Protein AF-A0A7W4YXJ3-F1 (afdb_monomer_lite)

pLDDT: mean 88.64, std 14.36, range [37.03, 98.38]

Secondary structure (DSSP, 8-state):
-----PPP-------EEEEEE-TTSHHHHHHHHHHHHHHHTT--EEEEE--SSS-HHHHHHHHHHH-SS-EEE--TT---SS--GGGGT--SSEEEEEPTTSPEEEEEEEE-SSHHHHHHHHHHHHHHHHTTT-SS-HHHHHHHHHHHTT---EEEE-

Foldseek 3Di:
DDDPPDDDPPLPQQEEEEEEDAPPDPLPVLQVQQVVQCVVQVHHYDYYYDPPPDDPLNRQLVVLVVDPHKYWYAYSNDHDPHDPCVLVPDPWQKEAAADPVGDGDPGTIIGGNDPLNNQLSVQLRVQVVVQVVHPDDSSVVSCVVSVVVVNGGYDHDD

Sequence (158 aa):
MKSNHALAPTTQKRFIVACRYKKGSAAEKAALQLEDSMKLHAVASVIEETSGDETRAEFVRRIWHKFDRPIVWLDPETFIDRFPVVFSRIDADFAARRKEGGAIHTGPLYFGKSEAAGALLDAWVRNARDYLDSSRDPLLDAWNLLSHQGSLRSFWLP

Structure (mmCIF, N/CA/C/O backbone):
data_AF-A0A7W4YXJ3-F1
#
_entry.id   AF-A0A7W4YXJ3-F1
#
loop_
_atom_site.group_PDB
_atom_site.id
_atom_site.type_symbol
_atom_site.label_atom_id
_atom_site.label_alt_id
_atom_site.label_comp_id
_atom_site.label_asym_id
_atom_site.label_entity_id
_atom_site.label_seq_id
_atom_site.pdbx_PDB_ins_code
_atom_site.Cartn_x
_atom_site.Cartn_y
_atom_site.Cartn_z
_atom_site.occupancy
_atom_site.B_iso_or_equiv
_atom_site.auth_seq_id
_atom_site.auth_comp_id
_atom_site.auth_asym_id
_atom_site.auth_atom_id
_atom_site.pdbx_PDB_model_num
ATOM 1 N N . MET A 1 1 ? -29.085 -41.536 -8.200 1.00 38.84 1 MET A N 1
ATOM 2 C CA . MET A 1 1 ? -28.405 -40.287 -8.607 1.00 38.84 1 MET A CA 1
ATOM 3 C C . MET A 1 1 ? -28.238 -39.410 -7.379 1.00 38.84 1 MET A C 1
ATOM 5 O O . MET A 1 1 ? -29.227 -38.890 -6.887 1.00 38.84 1 MET A O 1
ATOM 9 N N . LYS A 1 2 ? -27.026 -39.322 -6.823 1.00 37.03 2 LYS A N 1
ATOM 10 C CA . LYS A 1 2 ? -26.716 -38.365 -5.753 1.00 37.03 2 LYS A CA 1
ATOM 11 C C . LYS A 1 2 ? -26.162 -37.115 -6.429 1.00 37.03 2 LYS A C 1
ATOM 13 O O . LYS A 1 2 ? -25.055 -37.152 -6.955 1.00 37.03 2 LYS A O 1
ATOM 18 N N . SER A 1 3 ? -26.966 -36.060 -6.491 1.00 40.22 3 SER A N 1
ATOM 19 C CA . SER A 1 3 ? -26.528 -34.764 -6.998 1.00 40.22 3 SER A CA 1
ATOM 20 C C . SER A 1 3 ? -25.575 -34.144 -5.982 1.00 40.22 3 SER A C 1
ATOM 22 O O . SER A 1 3 ? -25.985 -33.754 -4.891 1.00 40.22 3 SER A O 1
ATOM 24 N N . ASN A 1 4 ? -24.292 -34.091 -6.341 1.00 38.28 4 ASN A N 1
ATOM 25 C CA . ASN A 1 4 ? -23.299 -33.261 -5.676 1.00 38.28 4 ASN A CA 1
ATOM 26 C C . ASN A 1 4 ? -23.718 -31.797 -5.846 1.00 38.28 4 ASN A C 1
ATOM 28 O O . ASN A 1 4 ? -23.505 -31.205 -6.904 1.00 38.28 4 ASN A O 1
ATOM 32 N N . HIS A 1 5 ? -24.294 -31.197 -4.807 1.00 44.59 5 HIS A N 1
ATOM 33 C CA . HIS A 1 5 ? -24.236 -29.750 -4.668 1.00 44.59 5 HIS A CA 1
ATOM 34 C C . HIS A 1 5 ? -22.790 -29.392 -4.341 1.00 44.59 5 HIS A C 1
ATOM 36 O O . HIS A 1 5 ? -22.337 -29.518 -3.206 1.00 44.59 5 HIS A O 1
ATOM 42 N N . ALA A 1 6 ? -22.051 -29.005 -5.381 1.00 46.03 6 ALA A N 1
ATOM 43 C CA . ALA A 1 6 ? -20.795 -28.303 -5.226 1.00 46.03 6 ALA A CA 1
ATOM 44 C C . ALA A 1 6 ? -21.048 -27.104 -4.304 1.00 46.03 6 ALA A C 1
ATOM 46 O O 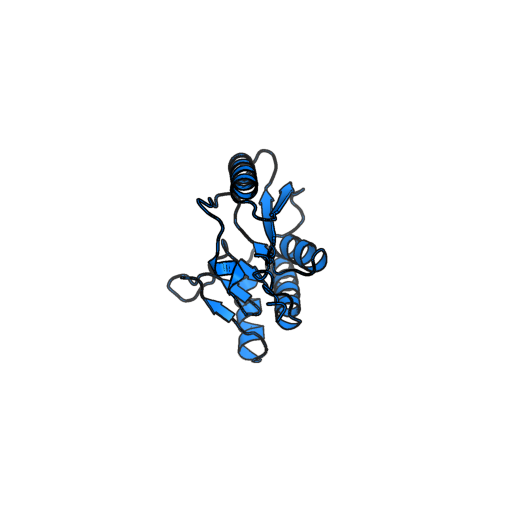. ALA A 1 6 ? -21.892 -26.253 -4.593 1.00 46.03 6 ALA A O 1
ATOM 47 N N . LEU A 1 7 ? -20.347 -27.081 -3.172 1.00 41.81 7 LEU A N 1
ATOM 48 C CA . LEU A 1 7 ? -20.231 -25.902 -2.327 1.00 41.81 7 LEU A CA 1
ATOM 49 C C . LEU A 1 7 ? -19.858 -24.726 -3.235 1.00 41.81 7 LEU A C 1
ATOM 51 O O . LEU A 1 7 ? -18.879 -24.810 -3.981 1.00 41.81 7 LEU A O 1
ATOM 55 N N . ALA A 1 8 ? -20.652 -23.653 -3.198 1.00 42.41 8 ALA A N 1
ATOM 56 C CA . ALA A 1 8 ? -20.263 -22.389 -3.806 1.00 42.41 8 ALA A CA 1
ATOM 57 C C . ALA A 1 8 ? -18.834 -22.067 -3.340 1.00 42.41 8 ALA A C 1
ATOM 59 O O . ALA A 1 8 ? -18.557 -22.260 -2.150 1.00 42.41 8 ALA A O 1
ATOM 60 N N . PRO A 1 9 ? -17.920 -21.627 -4.227 1.00 43.59 9 PRO A N 1
ATOM 61 C CA . PRO A 1 9 ? -16.583 -21.261 -3.800 1.00 43.59 9 PRO A CA 1
ATOM 62 C C . PRO A 1 9 ? -16.743 -20.215 -2.705 1.00 43.59 9 PRO A C 1
ATOM 64 O O . PRO A 1 9 ? -17.287 -19.132 -2.932 1.00 43.59 9 PRO A O 1
ATOM 67 N N . THR A 1 10 ? -16.341 -20.591 -1.496 1.00 47.09 10 THR A N 1
ATOM 68 C CA . THR A 1 10 ? -16.285 -19.722 -0.335 1.00 47.09 10 THR A CA 1
ATOM 69 C C . THR A 1 10 ? -15.627 -18.428 -0.785 1.00 47.09 10 THR A C 1
ATOM 71 O O . THR A 1 10 ? -14.566 -18.458 -1.410 1.00 47.09 10 THR A O 1
ATOM 74 N N . THR A 1 11 ? -16.276 -17.294 -0.522 1.00 46.22 11 THR A N 1
ATOM 75 C CA . THR A 1 11 ? -15.781 -15.936 -0.788 1.00 46.22 11 THR A CA 1
ATOM 76 C C . THR A 1 11 ? -14.563 -15.677 0.105 1.00 46.22 11 THR A C 1
ATOM 78 O O . THR A 1 11 ? -14.600 -14.948 1.093 1.00 46.22 11 THR A O 1
ATOM 81 N N . GLN A 1 12 ? -13.491 -16.411 -0.164 1.00 50.00 12 GLN A N 1
ATOM 82 C CA . GLN A 1 12 ? -12.345 -16.593 0.695 1.00 50.00 12 GLN A CA 1
ATOM 83 C C . GLN A 1 12 ? -11.513 -15.332 0.591 1.00 50.00 12 GLN A C 1
ATOM 85 O O . GLN A 1 12 ? -10.859 -15.121 -0.419 1.00 50.00 12 GLN A O 1
ATOM 90 N N . LYS A 1 13 ? -11.608 -14.487 1.623 1.00 58.62 13 LYS A N 1
ATOM 91 C CA . LYS A 1 13 ? -10.743 -13.349 1.977 1.00 58.62 13 LYS A CA 1
ATOM 92 C C . LYS A 1 13 ? -9.465 -13.256 1.113 1.00 58.62 13 LYS A C 1
ATOM 94 O O . LYS A 1 13 ? -8.408 -13.716 1.547 1.00 58.62 13 LYS A O 1
ATOM 99 N N . ARG A 1 14 ? -9.576 -12.678 -0.095 1.00 83.25 14 ARG A N 1
ATOM 100 C CA . ARG A 1 14 ? -8.549 -12.750 -1.160 1.00 83.25 14 ARG A CA 1
ATOM 101 C C . ARG A 1 14 ? -7.384 -11.782 -0.988 1.00 83.25 14 ARG A C 1
ATOM 103 O O . ARG A 1 14 ? -6.404 -11.903 -1.702 1.00 83.25 14 ARG A O 1
ATOM 110 N N . PHE A 1 15 ? -7.482 -10.842 -0.057 1.00 94.69 15 PHE A N 1
ATOM 111 C CA . PHE A 1 15 ? -6.450 -9.849 0.215 1.00 94.69 15 PHE A CA 1
ATOM 112 C C . PHE A 1 15 ? -6.479 -9.449 1.694 1.00 94.69 15 PHE A C 1
ATOM 114 O O . PHE A 1 15 ? -7.389 -9.836 2.441 1.00 94.69 15 PHE A O 1
ATOM 121 N N . ILE A 1 16 ? -5.470 -8.691 2.107 1.00 96.75 16 ILE A N 1
ATOM 122 C CA . ILE A 1 16 ? -5.366 -8.072 3.426 1.00 96.75 16 ILE A CA 1
ATOM 123 C C . ILE A 1 16 ? -5.167 -6.579 3.232 1.00 96.75 16 ILE A C 1
ATOM 125 O O . ILE A 1 16 ? -4.292 -6.170 2.472 1.00 96.75 16 ILE A O 1
ATOM 129 N N . VAL A 1 17 ? -5.961 -5.773 3.928 1.00 97.06 17 VAL A N 1
ATOM 130 C CA . VAL A 1 17 ? -5.728 -4.331 4.004 1.00 97.06 17 VAL A CA 1
ATOM 131 C C . VAL A 1 17 ? -4.616 -4.054 5.004 1.00 97.06 17 VAL A C 1
ATOM 133 O O . VAL A 1 17 ? -4.670 -4.524 6.134 1.00 97.06 17 VAL A O 1
ATOM 136 N N . ALA A 1 18 ? -3.621 -3.279 4.606 1.00 97.50 18 ALA A N 1
ATOM 137 C CA . ALA A 1 18 ? -2.551 -2.804 5.461 1.00 97.50 18 ALA A CA 1
ATOM 138 C C . ALA A 1 18 ? -2.667 -1.282 5.591 1.00 97.50 18 ALA A C 1
ATOM 140 O O . ALA A 1 18 ? -2.762 -0.577 4.589 1.00 97.50 18 ALA A O 1
ATOM 141 N N . CYS A 1 19 ? -2.650 -0.783 6.819 1.00 96.81 19 CYS A N 1
ATOM 142 C CA . CYS A 1 19 ? -2.626 0.642 7.124 1.00 96.81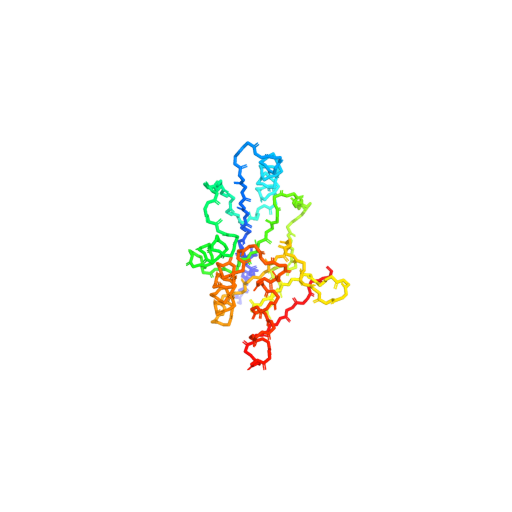 19 CYS A CA 1
ATOM 143 C C . CYS A 1 19 ? -1.706 0.860 8.326 1.00 96.81 19 CYS A C 1
ATOM 145 O O . CYS A 1 19 ? -1.584 -0.002 9.197 1.00 96.81 19 CYS A O 1
ATOM 147 N N . ARG A 1 20 ? -1.052 2.017 8.380 1.00 94.75 20 ARG A N 1
ATOM 148 C CA . ARG A 1 20 ? -0.257 2.413 9.541 1.00 94.75 20 ARG A CA 1
ATOM 149 C C . ARG A 1 20 ? -0.533 3.859 9.902 1.00 94.75 20 ARG A C 1
ATOM 151 O O . ARG A 1 20 ? -0.798 4.670 9.018 1.00 94.75 20 ARG A O 1
ATOM 158 N N . TYR A 1 21 ? -0.412 4.189 11.176 1.00 94.31 21 TYR A N 1
ATOM 159 C CA . TYR A 1 21 ? -0.622 5.548 11.663 1.00 94.31 21 TYR A CA 1
ATOM 160 C C . TYR A 1 21 ? 0.377 5.887 12.764 1.00 94.31 21 TYR A C 1
ATOM 162 O O . TYR A 1 21 ? 0.904 5.008 13.442 1.00 94.31 21 TYR A O 1
ATOM 170 N N . LYS A 1 22 ? 0.653 7.178 12.946 1.00 91.62 22 LYS A N 1
ATOM 171 C CA . LYS A 1 22 ? 1.460 7.661 14.068 1.00 91.62 22 LYS A CA 1
ATOM 172 C C . LYS A 1 22 ? 0.532 8.026 15.223 1.00 91.62 22 LYS A C 1
ATOM 174 O O . LYS A 1 22 ? -0.425 8.776 15.019 1.00 91.62 22 LYS A O 1
ATOM 179 N N . LYS A 1 23 ? 0.811 7.536 16.428 1.00 90.31 23 LYS A N 1
ATOM 180 C CA . LYS A 1 23 ? 0.051 7.911 17.626 1.00 90.31 23 LYS A CA 1
ATOM 181 C C . LYS A 1 23 ? 0.159 9.406 17.914 1.00 90.31 23 LYS A C 1
ATOM 183 O O . LYS A 1 23 ? 1.209 10.016 17.707 1.00 90.31 23 LYS A O 1
ATOM 188 N N . GLY A 1 24 ? -0.945 10.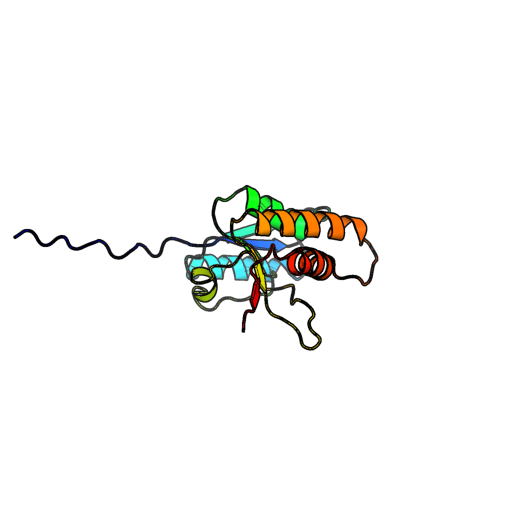002 18.347 1.00 88.06 24 GLY A N 1
ATOM 189 C CA . GLY A 1 24 ? -1.091 11.439 18.554 1.00 88.06 24 GLY A CA 1
ATOM 190 C C . GLY A 1 24 ? -1.143 12.260 17.261 1.00 88.06 24 GLY A C 1
ATOM 191 O O . GLY A 1 24 ? -1.169 13.486 17.333 1.00 88.06 24 GLY A O 1
ATOM 192 N N . SER A 1 25 ? -1.139 11.628 16.079 1.00 88.94 25 SER A N 1
ATOM 193 C CA . SER A 1 25 ? -1.320 12.336 14.807 1.00 88.94 25 SER A CA 1
ATOM 194 C C . SER A 1 25 ? -2.800 12.508 14.466 1.00 88.94 25 SER A C 1
ATOM 196 O O . SER A 1 25 ? -3.651 11.745 14.920 1.00 88.94 25 SER A O 1
ATOM 198 N N . ALA A 1 26 ? -3.110 13.469 13.593 1.00 86.62 26 ALA A N 1
ATOM 199 C CA . ALA A 1 26 ? -4.465 13.647 13.066 1.00 86.62 26 ALA A CA 1
ATOM 200 C C . ALA A 1 26 ? -5.018 12.369 12.395 1.00 86.62 26 ALA A C 1
ATOM 202 O O . ALA A 1 26 ? -6.224 12.128 12.427 1.00 86.62 26 ALA A O 1
ATOM 203 N N . ALA A 1 27 ? -4.132 11.531 11.849 1.00 90.06 27 ALA A N 1
ATOM 204 C CA . ALA A 1 27 ? -4.470 10.281 11.181 1.00 90.06 27 ALA A CA 1
ATOM 205 C C . ALA A 1 27 ? -4.865 9.145 12.145 1.00 90.06 27 ALA A C 1
ATOM 207 O O . ALA A 1 27 ? -5.471 8.173 11.706 1.00 90.06 27 ALA A O 1
ATOM 208 N N . GLU A 1 28 ? -4.564 9.242 13.447 1.00 94.19 28 GLU A N 1
ATOM 209 C CA . GLU A 1 28 ? -4.891 8.188 14.422 1.00 94.19 28 GLU A CA 1
ATOM 210 C C . GLU A 1 28 ? -6.398 7.934 14.493 1.00 94.19 28 GLU A C 1
ATOM 212 O O . GLU A 1 28 ? -6.850 6.801 14.338 1.00 94.19 28 GLU A O 1
ATOM 217 N N . LYS A 1 29 ? -7.197 8.996 14.647 1.00 94.62 29 LYS A N 1
ATOM 218 C CA . LYS A 1 29 ? -8.659 8.869 14.686 1.00 94.62 29 LYS A CA 1
ATOM 219 C C . LYS A 1 29 ? -9.201 8.237 13.401 1.00 94.62 29 LYS A C 1
ATOM 221 O O . LYS A 1 29 ? -10.105 7.410 13.471 1.00 94.62 29 LYS A O 1
ATOM 226 N N . ALA A 1 30 ? -8.646 8.617 12.251 1.00 94.62 30 ALA A N 1
ATOM 227 C CA . ALA A 1 30 ? -9.059 8.088 10.958 1.00 94.62 30 ALA A CA 1
ATOM 228 C C . ALA A 1 30 ? -8.703 6.597 10.811 1.00 94.62 30 ALA A C 1
ATOM 230 O O . ALA A 1 30 ? -9.554 5.807 10.413 1.00 94.62 30 ALA A O 1
ATOM 231 N N . ALA A 1 31 ? -7.509 6.183 11.247 1.00 95.06 31 ALA A N 1
ATOM 232 C CA . ALA A 1 31 ? -7.098 4.780 11.242 1.00 95.06 31 ALA A CA 1
ATOM 233 C C . ALA A 1 31 ? -8.004 3.891 12.110 1.00 95.06 31 ALA A C 1
ATOM 235 O O . ALA A 1 31 ? -8.344 2.782 11.700 1.00 95.06 31 ALA A O 1
ATOM 236 N N . LEU A 1 32 ? -8.433 4.381 13.279 1.00 94.12 32 LEU A N 1
ATOM 237 C CA . LEU A 1 32 ? -9.376 3.657 14.141 1.00 94.12 32 LEU A CA 1
ATOM 238 C C . LEU A 1 32 ? -10.758 3.525 13.482 1.00 94.12 32 LEU A C 1
ATOM 240 O O . LEU A 1 32 ? -11.355 2.452 13.493 1.00 94.12 32 LEU A O 1
ATOM 244 N N . GLN A 1 33 ? -11.242 4.587 12.832 1.00 94.69 33 GLN A N 1
ATOM 245 C CA . GLN A 1 33 ? -12.495 4.541 12.068 1.00 94.69 33 GLN A CA 1
ATOM 246 C C . GLN A 1 33 ? -12.409 3.583 10.871 1.00 94.69 33 GLN A C 1
ATOM 248 O O . GLN A 1 33 ? -13.366 2.860 10.579 1.00 94.69 33 GLN A O 1
ATOM 253 N N . LEU A 1 34 ? -11.261 3.550 10.193 1.00 95.25 34 LEU A N 1
ATOM 254 C CA . LEU A 1 34 ? -10.981 2.583 9.141 1.00 95.25 34 LEU A CA 1
ATOM 255 C C . LEU A 1 34 ? -11.019 1.155 9.697 1.00 95.25 34 LEU A C 1
ATOM 257 O O . LEU A 1 34 ? -11.626 0.285 9.076 1.00 95.25 34 LEU A O 1
ATOM 261 N N . GLU A 1 35 ? -10.431 0.905 10.869 1.00 95.25 35 GLU A N 1
ATOM 262 C CA . GLU A 1 35 ? -10.459 -0.408 11.519 1.00 95.25 35 GLU A CA 1
ATOM 263 C C . GLU A 1 35 ? -11.883 -0.891 11.805 1.00 95.25 35 GLU A C 1
ATOM 265 O O . GLU A 1 35 ? -12.232 -2.027 11.466 1.00 95.25 35 GLU A O 1
ATOM 270 N N . ASP A 1 36 ? -12.717 -0.027 12.380 1.00 95.00 36 ASP A N 1
ATOM 271 C CA . ASP A 1 36 ? -14.119 -0.337 12.662 1.00 95.00 36 ASP A CA 1
ATOM 272 C C . ASP A 1 36 ? -14.888 -0.664 11.380 1.00 95.00 36 ASP A C 1
ATOM 274 O O . ASP A 1 36 ? -15.649 -1.635 11.328 1.00 95.00 36 ASP A O 1
ATOM 278 N N . SER A 1 37 ? -14.626 0.083 10.307 1.00 93.62 37 SER A N 1
ATOM 279 C CA . SER A 1 37 ? -15.218 -0.180 8.999 1.00 93.62 37 SER A CA 1
ATOM 280 C C . SER A 1 37 ? -14.748 -1.518 8.391 1.00 93.62 37 SER A C 1
ATOM 282 O O . SER A 1 37 ? -15.560 -2.298 7.881 1.00 93.62 37 SER A O 1
ATOM 284 N N . MET A 1 38 ? -13.462 -1.870 8.521 1.00 94.12 38 MET A N 1
ATOM 285 C CA . MET A 1 38 ? -12.941 -3.180 8.094 1.00 94.12 38 MET A CA 1
ATOM 286 C C . MET A 1 38 ? -13.636 -4.330 8.828 1.00 94.12 38 MET A C 1
ATOM 288 O O . MET A 1 38 ? -14.027 -5.317 8.194 1.00 94.12 38 MET A O 1
ATOM 292 N N . LYS A 1 39 ? -13.845 -4.190 10.144 1.00 93.19 39 LYS A N 1
ATOM 293 C CA . LYS A 1 39 ? -14.580 -5.167 10.963 1.00 93.19 39 LYS A CA 1
ATOM 294 C C . LYS A 1 39 ? -16.032 -5.286 10.505 1.00 93.19 39 LYS A C 1
ATOM 296 O O . LYS A 1 39 ? -16.494 -6.403 10.269 1.00 93.19 39 LYS A O 1
ATOM 301 N N . LEU A 1 40 ? -16.719 -4.156 10.315 1.00 94.06 40 LEU A N 1
ATOM 302 C CA . LEU A 1 40 ? -18.115 -4.104 9.871 1.00 94.06 40 LEU A CA 1
ATOM 303 C C . LEU A 1 40 ? -18.325 -4.828 8.534 1.00 94.06 40 LEU A C 1
ATOM 305 O O . LEU A 1 40 ? -19.315 -5.536 8.355 1.00 94.06 40 LEU A O 1
ATOM 309 N N . HIS A 1 41 ? -17.380 -4.687 7.605 1.00 92.56 41 HIS A N 1
ATOM 310 C CA . HIS A 1 41 ? -17.460 -5.280 6.269 1.00 92.56 41 HIS A CA 1
ATOM 311 C C . HIS A 1 41 ? -16.695 -6.602 6.121 1.00 92.56 41 HIS A C 1
ATOM 313 O O . HIS A 1 41 ? -16.515 -7.082 5.000 1.00 92.56 41 HIS A O 1
ATOM 319 N N . ALA A 1 42 ? -16.260 -7.209 7.232 1.00 92.31 42 ALA A N 1
ATOM 320 C CA . ALA A 1 42 ? -15.529 -8.478 7.271 1.00 92.31 42 ALA A CA 1
ATOM 321 C C . ALA A 1 42 ? -14.267 -8.514 6.380 1.00 92.31 42 ALA A C 1
ATOM 323 O O . ALA A 1 42 ? -13.886 -9.562 5.840 1.00 92.31 42 ALA A O 1
ATOM 324 N N . VAL A 1 43 ? -13.594 -7.372 6.239 1.00 92.81 43 VAL A N 1
ATOM 325 C CA . VAL A 1 43 ? -12.326 -7.248 5.520 1.00 92.81 43 VAL A CA 1
ATOM 326 C C . VAL A 1 43 ? -11.185 -7.602 6.471 1.00 92.81 43 VAL A C 1
ATOM 328 O O . VAL A 1 43 ? -11.099 -7.092 7.582 1.00 92.81 43 VAL A O 1
ATOM 331 N N . ALA A 1 44 ? -10.292 -8.499 6.045 1.00 94.75 44 ALA A N 1
ATOM 332 C CA . ALA A 1 44 ? -9.088 -8.790 6.816 1.00 94.75 44 ALA A CA 1
ATOM 333 C C . ALA A 1 44 ? -8.139 -7.590 6.748 1.00 94.75 44 ALA A C 1
ATOM 335 O O . ALA A 1 44 ? -7.786 -7.164 5.648 1.00 94.75 44 ALA A O 1
ATOM 336 N N . SER A 1 45 ? -7.701 -7.087 7.898 1.00 95.75 45 SER A N 1
ATOM 337 C CA . SER A 1 45 ? -6.828 -5.921 7.975 1.00 95.75 45 SER A CA 1
ATOM 338 C C . SER A 1 45 ? -5.690 -6.098 8.983 1.00 95.75 45 SER A C 1
ATOM 340 O O . SER A 1 45 ? -5.762 -6.914 9.903 1.00 95.75 45 SER A O 1
ATOM 342 N N . VAL A 1 46 ? -4.626 -5.328 8.774 1.00 96.88 46 VAL A N 1
ATOM 343 C CA . VAL A 1 46 ? -3.536 -5.069 9.712 1.00 96.88 46 VAL A CA 1
ATOM 344 C C . VAL A 1 46 ? -3.390 -3.561 9.803 1.00 96.88 46 VAL A C 1
ATOM 346 O O . VAL A 1 46 ? -3.011 -2.910 8.828 1.00 96.88 46 VAL A O 1
ATOM 349 N N . ILE A 1 47 ? -3.739 -3.019 10.963 1.00 95.88 47 ILE A N 1
ATOM 350 C CA . ILE A 1 47 ? -3.667 -1.591 11.252 1.00 95.88 47 ILE A CA 1
ATOM 351 C C . ILE A 1 47 ? -2.731 -1.443 12.443 1.00 95.88 47 ILE A C 1
ATOM 353 O O . ILE A 1 47 ? -3.042 -1.916 13.532 1.00 95.88 47 ILE A O 1
ATOM 357 N N . GLU A 1 48 ? -1.547 -0.882 12.207 1.00 95.50 48 GLU A N 1
ATOM 358 C CA . GLU A 1 48 ? -0.482 -0.809 13.214 1.00 95.50 48 GLU A CA 1
ATOM 359 C C . GLU A 1 48 ? -0.071 0.643 13.486 1.00 95.50 48 GLU A C 1
ATOM 361 O O . GLU A 1 48 ? 0.060 1.468 12.577 1.00 95.50 48 GLU A O 1
ATOM 366 N N . GLU A 1 49 ? 0.180 0.940 14.759 1.00 94.19 49 GLU A N 1
ATOM 367 C CA . GLU A 1 49 ? 0.910 2.138 15.159 1.00 94.19 49 GLU A CA 1
ATOM 368 C C . GLU A 1 49 ? 2.366 2.031 14.672 1.00 94.19 49 GLU A C 1
ATOM 370 O O . GLU A 1 49 ? 2.995 0.979 14.792 1.00 94.19 49 GLU A O 1
ATOM 375 N N . THR A 1 50 ? 2.925 3.116 14.132 1.00 87.94 50 THR A N 1
ATOM 376 C CA . THR A 1 50 ? 4.345 3.190 13.762 1.00 87.94 50 THR A CA 1
ATOM 377 C C . THR A 1 50 ? 5.152 4.020 14.760 1.00 87.94 50 THR A C 1
ATOM 379 O O . THR A 1 50 ? 4.706 5.079 15.206 1.00 87.94 50 THR A O 1
ATOM 382 N N . SER A 1 51 ? 6.376 3.568 15.056 1.00 75.69 51 SER A N 1
ATOM 383 C CA . SER A 1 51 ? 7.355 4.283 15.886 1.00 75.69 51 SER A CA 1
ATOM 384 C C . SER A 1 51 ? 8.016 5.475 15.177 1.00 75.69 51 SER A C 1
ATOM 386 O O . SER A 1 51 ? 8.667 6.280 15.834 1.00 75.69 51 SER A O 1
ATOM 388 N N . GLY A 1 52 ? 7.816 5.630 13.862 1.00 71.62 52 GLY A N 1
ATOM 389 C CA . GLY A 1 52 ? 8.299 6.767 13.067 1.00 71.62 52 GLY A CA 1
ATOM 390 C C . GLY A 1 52 ? 9.490 6.468 12.153 1.00 71.62 52 GLY A C 1
ATOM 391 O O . GLY A 1 52 ? 9.622 7.148 11.140 1.00 71.62 52 GLY A O 1
ATOM 392 N N . ASP A 1 53 ? 10.286 5.438 12.446 1.00 82.88 53 ASP A N 1
ATOM 393 C CA . ASP A 1 53 ? 11.509 5.131 11.680 1.00 82.88 53 ASP A CA 1
ATOM 394 C C . ASP A 1 53 ? 11.255 4.242 10.451 1.00 82.88 53 ASP A C 1
ATOM 396 O O . ASP A 1 53 ? 11.989 4.297 9.469 1.00 82.88 53 ASP A O 1
ATOM 400 N N . GLU A 1 54 ? 10.201 3.418 10.480 1.00 89.88 54 GLU A N 1
ATOM 401 C CA . GLU A 1 54 ? 9.831 2.572 9.342 1.00 89.88 54 GLU A CA 1
ATOM 402 C C . GLU A 1 54 ? 9.214 3.445 8.234 1.00 89.88 54 GLU A C 1
ATOM 404 O O . GLU A 1 54 ? 8.296 4.241 8.466 1.00 89.88 54 GLU A O 1
ATOM 409 N N . THR A 1 55 ? 9.642 3.267 6.992 1.00 91.75 55 THR A N 1
ATOM 410 C CA . THR A 1 55 ? 9.003 3.853 5.808 1.00 91.75 55 THR A CA 1
ATOM 411 C C . THR A 1 55 ? 7.740 3.077 5.424 1.00 91.75 55 THR A C 1
ATOM 413 O O . THR A 1 55 ? 7.540 1.917 5.783 1.00 91.75 55 THR A O 1
ATOM 416 N N . ARG A 1 56 ? 6.848 3.701 4.646 1.00 93.31 56 ARG A N 1
ATOM 417 C CA . ARG A 1 56 ? 5.629 3.029 4.161 1.00 93.31 56 ARG A CA 1
ATOM 418 C C . ARG A 1 56 ? 5.961 1.800 3.311 1.00 93.31 56 ARG A C 1
ATOM 420 O O . ARG A 1 56 ? 5.279 0.789 3.431 1.00 93.31 56 ARG A O 1
ATOM 427 N N . ALA A 1 57 ? 7.004 1.883 2.487 1.00 95.62 57 ALA A N 1
ATOM 428 C CA . ALA A 1 57 ? 7.451 0.770 1.657 1.00 95.62 57 ALA A CA 1
ATOM 429 C C . ALA A 1 57 ? 7.879 -0.429 2.518 1.00 95.62 57 ALA A C 1
ATOM 431 O O . ALA A 1 57 ? 7.481 -1.560 2.244 1.00 95.62 57 ALA A O 1
ATOM 432 N N . GLU A 1 58 ? 8.638 -0.180 3.590 1.00 96.25 58 GLU A N 1
ATOM 433 C CA . GLU A 1 58 ? 9.092 -1.225 4.516 1.00 96.25 58 GLU A CA 1
ATOM 434 C C . GLU A 1 58 ? 7.923 -1.868 5.252 1.00 96.25 58 GLU A C 1
ATOM 436 O O . GLU A 1 58 ? 7.841 -3.096 5.294 1.00 96.25 58 GLU A O 1
ATOM 441 N N . PHE A 1 59 ? 6.982 -1.051 5.731 1.00 96.38 59 PHE A N 1
ATOM 442 C CA . PHE A 1 59 ? 5.752 -1.532 6.349 1.00 96.38 59 PHE A CA 1
ATOM 443 C C . PHE A 1 59 ? 4.986 -2.468 5.404 1.00 96.38 59 PHE A C 1
ATOM 445 O O . PHE A 1 59 ? 4.709 -3.619 5.745 1.00 96.38 59 PHE A O 1
ATOM 452 N N . VAL A 1 60 ? 4.682 -2.010 4.184 1.00 97.69 60 VAL A N 1
ATOM 453 C CA . VAL A 1 60 ? 3.915 -2.804 3.211 1.00 97.69 60 VAL A CA 1
ATOM 454 C C . VAL A 1 60 ? 4.659 -4.088 2.851 1.00 97.69 60 VAL A C 1
ATOM 456 O O . VAL A 1 60 ? 4.046 -5.155 2.831 1.00 97.69 60 VAL A O 1
ATOM 459 N N . ARG A 1 61 ? 5.978 -4.024 2.640 1.00 98.25 61 ARG A N 1
ATOM 460 C CA . ARG A 1 61 ? 6.819 -5.196 2.363 1.00 98.25 61 ARG A CA 1
ATOM 461 C C . ARG A 1 61 ? 6.812 -6.198 3.518 1.00 98.25 61 ARG A C 1
ATOM 463 O O . ARG A 1 61 ? 6.691 -7.400 3.286 1.00 98.25 61 ARG A O 1
ATOM 470 N N . ARG A 1 62 ? 6.911 -5.731 4.764 1.00 97.75 62 ARG A N 1
ATOM 471 C CA . ARG A 1 62 ? 6.853 -6.583 5.962 1.00 97.75 62 ARG A CA 1
ATOM 472 C C . ARG A 1 62 ? 5.516 -7.310 6.053 1.00 97.75 62 ARG A C 1
ATOM 474 O O . ARG A 1 62 ? 5.496 -8.524 6.257 1.00 97.75 62 ARG A O 1
ATOM 481 N N . ILE A 1 63 ? 4.409 -6.595 5.856 1.00 98.12 63 ILE A N 1
ATOM 482 C CA . ILE A 1 63 ? 3.077 -7.208 5.825 1.00 98.12 63 ILE A CA 1
ATOM 483 C C . ILE A 1 63 ? 2.962 -8.186 4.649 1.00 98.12 63 ILE A C 1
ATOM 485 O O . ILE A 1 63 ? 2.467 -9.295 4.826 1.00 98.12 63 ILE A O 1
ATOM 489 N N . TRP A 1 64 ? 3.496 -7.844 3.478 1.00 98.38 64 TRP A N 1
ATOM 490 C CA . TRP A 1 64 ? 3.504 -8.729 2.315 1.00 98.38 64 TRP A CA 1
ATOM 491 C C . TRP A 1 64 ? 4.241 -10.045 2.571 1.00 98.38 64 TRP A C 1
ATOM 493 O O . TRP A 1 64 ? 3.737 -11.096 2.185 1.00 98.38 64 TRP A O 1
ATOM 503 N N . HIS A 1 65 ? 5.384 -10.035 3.260 1.00 98.19 65 HIS A N 1
ATOM 504 C CA . HIS A 1 65 ? 6.084 -11.273 3.631 1.00 98.19 65 HIS A CA 1
ATOM 505 C C . HIS A 1 65 ? 5.349 -12.089 4.696 1.00 98.19 65 HIS A C 1
ATOM 507 O O . HIS A 1 65 ? 5.432 -13.312 4.685 1.00 98.19 65 HIS A O 1
ATOM 513 N N . LYS A 1 66 ? 4.625 -11.429 5.606 1.00 98.06 66 LYS A N 1
ATOM 514 C CA . LYS A 1 66 ? 3.905 -12.087 6.707 1.00 98.06 66 LYS A CA 1
ATOM 515 C C . LYS A 1 66 ? 2.718 -12.930 6.234 1.00 98.06 66 LYS A C 1
ATOM 517 O O . LYS A 1 66 ? 2.290 -13.826 6.959 1.00 98.06 66 LYS A O 1
ATOM 522 N N . PHE A 1 67 ? 2.158 -12.631 5.064 1.00 96.62 67 PHE A N 1
ATOM 523 C CA . PHE A 1 67 ? 0.941 -13.277 4.590 1.00 96.62 67 PHE A CA 1
ATOM 524 C C . PHE A 1 67 ? 1.074 -13.839 3.175 1.00 96.62 67 PHE A C 1
ATOM 526 O O . PHE A 1 67 ? 1.600 -13.198 2.265 1.00 96.62 67 PHE A O 1
ATOM 533 N N . ASP A 1 68 ? 0.449 -14.994 2.957 1.00 94.81 68 ASP A N 1
ATOM 534 C CA . ASP A 1 68 ? 0.356 -15.656 1.648 1.00 94.81 68 ASP A CA 1
ATOM 535 C C . ASP A 1 68 ? -0.792 -15.113 0.784 1.00 94.81 68 ASP A C 1
ATOM 537 O O . ASP A 1 68 ? -1.342 -15.800 -0.075 1.00 94.81 68 ASP A O 1
ATOM 541 N N . ARG A 1 69 ? -1.206 -13.867 1.032 1.00 95.44 69 ARG A N 1
ATOM 542 C CA . ARG A 1 69 ? -2.317 -13.210 0.340 1.00 95.44 69 ARG A CA 1
ATOM 543 C C . ARG A 1 69 ? -1.897 -11.832 -0.161 1.00 95.44 69 ARG A C 1
ATOM 545 O O . ARG A 1 69 ? -1.085 -11.191 0.505 1.00 95.44 69 ARG A O 1
ATOM 552 N N . PRO A 1 70 ? -2.460 -11.364 -1.289 1.00 97.31 70 PRO A N 1
ATOM 553 C CA . PRO A 1 70 ? -2.270 -10.003 -1.762 1.00 97.31 70 PRO A CA 1
ATOM 554 C C . PRO A 1 70 ? -2.486 -8.951 -0.676 1.00 97.31 70 PRO A C 1
ATOM 556 O O . PRO A 1 70 ? -3.370 -9.093 0.176 1.00 97.31 70 PRO A O 1
ATOM 559 N N . ILE A 1 71 ? -1.698 -7.881 -0.736 1.00 98.19 71 ILE A N 1
ATOM 560 C CA . ILE A 1 71 ? -1.780 -6.760 0.199 1.00 98.19 71 ILE A CA 1
ATOM 561 C C . ILE A 1 71 ? -2.385 -5.554 -0.503 1.00 98.19 71 ILE A C 1
ATOM 563 O O . ILE A 1 71 ? -1.991 -5.217 -1.616 1.00 98.19 71 ILE A O 1
ATOM 567 N N . VAL A 1 72 ? -3.319 -4.892 0.172 1.00 97.88 72 VAL A N 1
ATOM 568 C CA . VAL A 1 72 ? -3.865 -3.595 -0.219 1.00 97.88 72 VAL A CA 1
ATOM 569 C C . VAL A 1 72 ? -3.422 -2.567 0.809 1.00 97.88 72 VAL A C 1
ATOM 571 O O . VAL A 1 72 ? -3.891 -2.599 1.940 1.00 97.88 72 VAL A O 1
ATOM 574 N N . TRP A 1 73 ? -2.531 -1.656 0.441 1.00 97.75 73 TRP A N 1
ATOM 575 C CA . TRP A 1 73 ? -2.282 -0.464 1.244 1.00 97.75 73 TRP A CA 1
ATOM 576 C C . TRP A 1 73 ? -3.449 0.511 1.077 1.00 97.75 73 TRP A C 1
ATOM 578 O O . TRP A 1 73 ? -3.881 0.748 -0.053 1.00 97.75 73 TRP A O 1
ATOM 588 N N . LEU A 1 74 ? -3.931 1.061 2.192 1.00 96.25 74 LEU A N 1
ATOM 589 C CA . LEU A 1 74 ? -4.842 2.203 2.237 1.00 96.25 74 LEU A CA 1
ATOM 590 C C . LEU A 1 74 ? -4.272 3.254 3.192 1.00 96.25 74 LEU A C 1
ATOM 592 O O . LEU A 1 74 ? -3.726 2.908 4.242 1.00 96.25 74 LEU A O 1
ATOM 596 N N . ASP A 1 75 ? -4.441 4.529 2.847 1.00 94.06 75 ASP A N 1
ATOM 597 C CA . ASP A 1 75 ? -4.121 5.623 3.764 1.00 94.06 75 ASP A CA 1
ATOM 598 C C . ASP A 1 75 ? -5.120 5.644 4.941 1.00 94.06 75 ASP A C 1
ATOM 600 O O . ASP A 1 75 ? -6.284 5.267 4.741 1.00 94.06 75 ASP A O 1
ATOM 604 N N . PRO A 1 76 ? -4.714 6.108 6.139 1.00 93.25 76 PRO A N 1
ATOM 605 C CA . PRO A 1 76 ? -5.579 6.183 7.321 1.00 93.25 76 PRO A CA 1
ATOM 606 C C . PRO A 1 76 ? -6.903 6.914 7.102 1.00 93.25 76 PRO A C 1
ATOM 608 O O . PRO A 1 76 ? -7.910 6.553 7.700 1.00 93.25 76 PRO A O 1
ATOM 611 N N . GLU A 1 77 ? -6.911 7.934 6.244 1.00 91.50 77 GLU A N 1
ATOM 612 C CA . GLU A 1 77 ? -8.081 8.758 5.929 1.00 91.50 77 GLU A CA 1
ATOM 613 C C . GLU A 1 77 ? -9.048 8.087 4.944 1.00 91.50 77 GLU A C 1
ATOM 615 O O . GLU A 1 77 ? -10.088 8.653 4.602 1.00 91.50 77 GLU A O 1
ATOM 620 N N . THR A 1 78 ? -8.723 6.883 4.469 1.00 91.12 78 THR A N 1
ATOM 621 C CA . THR A 1 78 ? -9.614 6.126 3.593 1.00 91.12 78 THR A CA 1
ATOM 622 C C . THR A 1 78 ? -10.844 5.671 4.370 1.00 91.12 78 THR A C 1
ATOM 624 O O . THR A 1 78 ? -10.748 5.216 5.503 1.00 91.12 78 THR A O 1
ATOM 627 N N . PHE A 1 79 ? -12.008 5.723 3.730 1.00 85.81 79 PHE A N 1
ATOM 628 C CA . PHE A 1 79 ? -13.233 5.116 4.234 1.00 85.81 79 PHE A CA 1
ATOM 629 C C . PHE A 1 79 ? -13.688 4.023 3.269 1.00 85.81 79 PHE A C 1
ATOM 631 O O . PHE A 1 79 ? -13.660 4.220 2.053 1.00 85.81 79 PHE A O 1
ATOM 638 N N . ILE A 1 80 ? -14.121 2.881 3.802 1.00 88.56 80 ILE A N 1
ATOM 639 C CA . ILE A 1 80 ? -14.838 1.874 3.018 1.00 88.56 80 ILE A CA 1
ATOM 640 C C . ILE A 1 80 ? -16.298 1.857 3.476 1.00 88.56 80 ILE A C 1
ATOM 642 O O . ILE A 1 80 ? -16.583 1.867 4.669 1.00 88.56 80 ILE A O 1
ATOM 646 N N . ASP A 1 81 ? -17.222 1.873 2.521 1.00 91.06 81 ASP A N 1
ATOM 647 C CA . ASP A 1 81 ? -18.671 1.829 2.767 1.00 91.06 81 ASP A CA 1
ATOM 648 C C . ASP A 1 81 ? -19.259 0.423 2.546 1.00 91.06 81 ASP A C 1
ATOM 650 O O . ASP A 1 81 ? -20.428 0.158 2.830 1.00 91.06 81 ASP A O 1
ATOM 654 N N . ARG A 1 82 ? -18.446 -0.472 1.975 1.00 91.44 82 ARG A N 1
ATOM 655 C CA . ARG A 1 82 ? -18.757 -1.860 1.649 1.00 91.44 82 ARG A CA 1
ATOM 656 C C . ARG A 1 82 ? -17.467 -2.651 1.450 1.00 91.44 82 ARG A C 1
ATOM 658 O O . ARG A 1 82 ? -16.386 -2.087 1.283 1.00 91.44 82 ARG A O 1
ATOM 665 N N . PHE A 1 83 ? -17.588 -3.975 1.378 1.00 91.62 83 PHE A N 1
ATOM 666 C CA . PHE A 1 83 ? -16.466 -4.840 1.012 1.00 91.62 83 PHE A CA 1
ATOM 667 C C . PHE A 1 83 ? -15.909 -4.451 -0.377 1.00 91.62 83 PHE A C 1
ATOM 669 O O . PHE A 1 83 ? -16.671 -4.454 -1.352 1.00 91.62 83 PHE A O 1
ATOM 676 N N . PRO A 1 84 ? -14.605 -4.145 -0.524 1.00 90.75 84 PRO A N 1
ATOM 677 C CA . PRO A 1 84 ? -14.061 -3.636 -1.779 1.00 90.75 84 PRO A CA 1
ATOM 678 C C . PRO A 1 84 ? -13.797 -4.786 -2.764 1.00 90.75 84 PRO A C 1
ATOM 680 O O . PRO A 1 84 ? -12.682 -5.286 -2.923 1.00 90.75 84 PRO A O 1
ATOM 683 N N . VAL A 1 85 ? -14.865 -5.208 -3.450 1.00 90.38 85 VAL A N 1
ATOM 684 C CA . VAL A 1 85 ? -14.887 -6.357 -4.376 1.00 90.38 85 VAL A CA 1
ATOM 685 C C . VAL A 1 85 ? -13.829 -6.251 -5.477 1.00 90.38 85 VAL A C 1
ATOM 687 O O . VAL A 1 85 ? -13.329 -7.282 -5.927 1.00 90.38 85 VAL A O 1
ATOM 690 N N . VAL A 1 86 ? -13.457 -5.033 -5.889 1.00 90.56 86 VAL A N 1
ATOM 691 C CA . VAL A 1 86 ? -12.446 -4.800 -6.932 1.00 90.56 86 VAL A CA 1
ATOM 692 C C . VAL A 1 86 ? -11.141 -5.539 -6.629 1.00 90.56 86 VAL A C 1
ATOM 694 O O . VAL A 1 86 ? -10.683 -6.307 -7.467 1.00 90.56 86 VAL A O 1
ATOM 697 N N . PHE A 1 87 ? -10.618 -5.448 -5.402 1.00 93.00 87 PHE A N 1
ATOM 698 C CA . PHE A 1 87 ? -9.352 -6.086 -5.024 1.00 93.00 87 PHE A CA 1
ATOM 699 C C . PHE A 1 87 ? -9.427 -7.615 -5.002 1.00 93.00 87 PHE A C 1
ATOM 701 O O . PHE A 1 87 ? -8.413 -8.287 -5.133 1.00 93.00 87 PHE A O 1
ATOM 708 N N . SER A 1 88 ? -10.627 -8.191 -4.891 1.00 90.31 88 SER A N 1
ATOM 709 C CA . SER A 1 88 ? -10.818 -9.648 -4.973 1.00 90.31 88 SER A CA 1
ATOM 710 C C . SER A 1 88 ? -10.789 -10.189 -6.404 1.00 90.31 88 SER A C 1
ATOM 712 O O . SER A 1 88 ? -10.809 -11.408 -6.595 1.00 90.31 88 SER A O 1
ATOM 714 N N . ARG A 1 89 ? -10.809 -9.308 -7.407 1.00 90.12 89 ARG A N 1
ATOM 715 C CA . ARG A 1 89 ? -10.867 -9.665 -8.830 1.00 90.12 89 ARG A CA 1
ATOM 716 C C . ARG A 1 89 ? -9.586 -9.323 -9.588 1.00 90.12 89 ARG A C 1
ATOM 718 O O . ARG A 1 89 ? -9.496 -9.658 -10.761 1.00 90.12 89 ARG A O 1
ATOM 725 N N . ILE A 1 90 ? -8.627 -8.663 -8.940 1.00 93.62 90 ILE A N 1
ATOM 726 C CA . ILE A 1 90 ? -7.358 -8.299 -9.566 1.00 93.62 90 ILE A CA 1
ATOM 727 C C . ILE A 1 90 ? -6.486 -9.550 -9.703 1.00 93.62 90 ILE A C 1
ATOM 729 O O . ILE A 1 90 ? -6.111 -10.164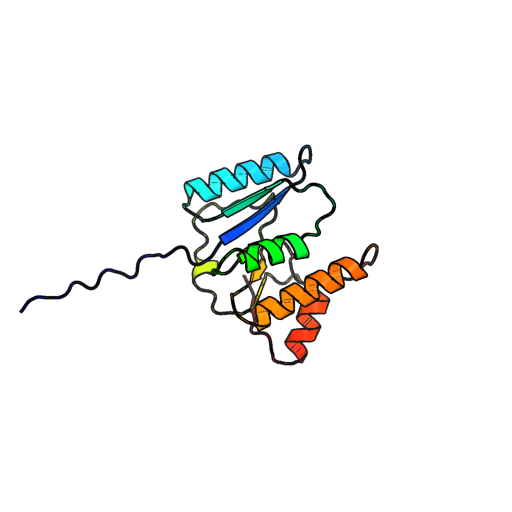 -8.706 1.00 93.62 90 ILE A O 1
ATOM 733 N N . ASP A 1 91 ? -6.138 -9.885 -10.942 1.00 91.81 91 ASP A N 1
ATOM 734 C CA . ASP A 1 91 ? -5.054 -10.808 -11.291 1.00 91.81 91 ASP A CA 1
ATOM 735 C C . ASP A 1 91 ? -3.924 -9.999 -11.939 1.00 91.81 91 ASP A C 1
ATOM 737 O O . ASP A 1 91 ? -3.815 -9.877 -13.158 1.00 91.81 91 ASP A O 1
ATOM 741 N N . ALA A 1 92 ? -3.142 -9.340 -11.089 1.00 95.12 92 ALA A N 1
ATOM 742 C CA . ALA A 1 92 ? -2.007 -8.514 -11.470 1.00 95.12 92 ALA A CA 1
ATOM 743 C C . ALA A 1 92 ? -0.937 -8.578 -10.376 1.00 95.12 92 ALA A C 1
ATOM 745 O O . ALA A 1 92 ? -1.213 -8.954 -9.233 1.00 95.12 92 ALA A O 1
ATOM 746 N N . ASP A 1 93 ? 0.279 -8.177 -10.723 1.00 97.75 93 ASP A N 1
ATOM 747 C CA . ASP A 1 93 ? 1.392 -8.090 -9.780 1.00 97.75 93 ASP A CA 1
ATOM 748 C C . ASP A 1 93 ? 1.276 -6.808 -8.949 1.00 97.75 93 ASP A C 1
ATOM 750 O O . ASP A 1 93 ? 1.526 -6.806 -7.743 1.00 97.75 93 ASP A O 1
ATOM 754 N N . PHE A 1 94 ? 0.812 -5.733 -9.583 1.00 97.94 94 PHE A N 1
ATOM 755 C CA . PHE A 1 94 ? 0.618 -4.430 -8.966 1.00 97.94 94 PHE A CA 1
ATOM 756 C C . PHE A 1 94 ? -0.670 -3.771 -9.462 1.00 97.94 94 PHE A C 1
ATOM 758 O O . PHE A 1 94 ? -1.023 -3.894 -10.637 1.00 97.94 94 PHE A O 1
ATOM 765 N N . ALA A 1 95 ? -1.365 -3.039 -8.591 1.00 97.31 95 ALA A N 1
ATOM 766 C CA . ALA A 1 95 ? -2.417 -2.130 -9.026 1.00 97.31 95 ALA A CA 1
ATOM 767 C C . ALA A 1 95 ? -2.438 -0.829 -8.231 1.00 97.31 95 ALA A C 1
ATOM 769 O O . ALA A 1 95 ? -2.192 -0.816 -7.029 1.00 97.31 95 ALA A O 1
ATOM 770 N N . ALA A 1 96 ? -2.781 0.265 -8.898 1.00 96.81 96 ALA A N 1
ATOM 771 C CA . ALA A 1 96 ? -2.928 1.575 -8.273 1.00 96.81 96 ALA A CA 1
ATOM 772 C C . ALA A 1 96 ? -3.858 2.459 -9.103 1.00 96.81 96 ALA A C 1
ATOM 774 O O . ALA A 1 96 ? -4.174 2.133 -10.247 1.00 96.81 96 ALA A O 1
ATOM 775 N N . ARG A 1 97 ? -4.271 3.607 -8.560 1.00 93.31 97 ARG A N 1
ATOM 776 C CA . ARG A 1 97 ? -4.855 4.673 -9.390 1.00 93.31 97 ARG A CA 1
ATOM 777 C C . ARG A 1 97 ? -3.740 5.477 -10.056 1.00 93.31 97 ARG A C 1
ATOM 779 O O . ARG A 1 97 ? -2.692 5.707 -9.448 1.00 93.31 97 ARG A O 1
ATOM 786 N N . ARG A 1 98 ? -3.983 5.957 -11.274 1.00 89.44 98 ARG A N 1
ATOM 787 C CA . ARG A 1 98 ? -3.142 6.975 -11.919 1.00 89.44 98 ARG A CA 1
ATOM 788 C C . ARG A 1 98 ? -3.716 8.361 -11.672 1.00 89.44 98 ARG A C 1
ATOM 790 O O . ARG A 1 98 ? -4.927 8.546 -11.695 1.00 89.44 98 ARG A O 1
ATOM 797 N N . LYS A 1 99 ? -2.835 9.326 -11.440 1.00 87.62 99 LYS A N 1
ATOM 798 C CA . LYS A 1 99 ? -3.168 10.750 -11.470 1.00 87.62 99 LYS A CA 1
ATOM 799 C C . LYS A 1 99 ? -3.073 11.265 -12.906 1.00 87.62 99 LYS A C 1
ATOM 801 O O . LYS A 1 99 ? -2.374 10.681 -13.742 1.00 87.62 99 LYS A O 1
ATOM 806 N N . GLU A 1 100 ? -3.722 12.394 -13.169 1.00 78.94 100 GLU A N 1
ATOM 807 C CA . GLU A 1 100 ? -3.432 13.185 -14.365 1.00 78.94 100 GLU A CA 1
ATOM 808 C C . GLU A 1 100 ? -1.924 13.491 -14.425 1.00 78.94 100 GLU A C 1
ATOM 810 O O . GLU A 1 100 ? -1.291 13.762 -13.404 1.00 78.94 100 GLU A O 1
ATOM 815 N N . GLY A 1 101 ? -1.324 13.353 -15.610 1.00 79.00 101 GLY A N 1
ATOM 816 C CA . GLY A 1 101 ? 0.130 13.458 -15.790 1.00 79.00 101 GLY A CA 1
ATOM 817 C C . GLY A 1 101 ? 0.917 12.161 -15.553 1.00 79.00 101 GLY A C 1
ATOM 818 O O . GLY A 1 101 ? 2.138 12.167 -15.669 1.00 79.00 101 GLY A O 1
ATOM 819 N N . GLY A 1 102 ? 0.250 11.038 -15.260 1.00 81.19 102 GLY A N 1
ATOM 820 C CA . GLY A 1 102 ? 0.872 9.705 -15.247 1.00 81.19 102 GLY A CA 1
ATOM 821 C C . GLY A 1 102 ? 1.521 9.290 -13.924 1.00 81.19 102 GLY A C 1
ATOM 822 O O . GLY A 1 102 ? 2.004 8.162 -13.821 1.00 81.19 102 GLY A O 1
ATOM 823 N N . ALA A 1 103 ? 1.491 10.147 -12.900 1.00 86.25 103 ALA A N 1
ATOM 824 C CA . ALA A 1 103 ? 1.959 9.799 -11.561 1.00 86.25 103 ALA A CA 1
ATOM 825 C C . ALA A 1 103 ? 1.077 8.719 -10.907 1.00 86.25 103 ALA A C 1
ATOM 827 O O . ALA A 1 103 ? -0.124 8.614 -11.180 1.00 86.25 103 ALA A O 1
ATOM 828 N N . ILE A 1 104 ? 1.657 7.937 -9.997 1.00 89.19 104 ILE A N 1
ATOM 829 C CA . ILE A 1 104 ? 0.920 6.931 -9.227 1.00 89.19 104 ILE A CA 1
ATOM 830 C C . ILE A 1 104 ? 0.255 7.606 -8.024 1.00 89.19 104 ILE A C 1
ATOM 832 O O . ILE A 1 104 ? 0.867 8.362 -7.269 1.00 89.19 104 ILE A O 1
ATOM 836 N N . HIS A 1 105 ? -1.031 7.338 -7.820 1.00 87.88 105 HIS A N 1
ATOM 837 C CA . HIS A 1 105 ? -1.702 7.707 -6.584 1.00 87.88 105 HIS A CA 1
ATOM 838 C C . HIS A 1 105 ? -1.310 6.716 -5.485 1.00 87.88 105 HIS A C 1
ATOM 840 O O . HIS A 1 105 ? -1.636 5.536 -5.569 1.00 87.88 105 HIS A O 1
ATOM 846 N N . THR A 1 106 ? -0.661 7.201 -4.426 1.00 84.19 106 THR A N 1
ATOM 847 C CA . THR A 1 106 ? -0.077 6.344 -3.380 1.00 84.19 106 THR A CA 1
ATOM 848 C C . THR A 1 106 ? -1.036 5.935 -2.257 1.00 84.19 106 THR A C 1
ATOM 850 O O . THR A 1 106 ? -0.609 5.258 -1.329 1.00 84.19 106 THR A O 1
ATOM 853 N N . GLY A 1 107 ? -2.316 6.315 -2.366 1.00 86.50 107 GLY A N 1
ATOM 854 C CA . GLY A 1 107 ? -3.382 5.907 -1.443 1.00 86.50 107 GLY A CA 1
ATOM 855 C C . GLY A 1 107 ? -3.795 4.441 -1.565 1.00 86.50 107 GLY A C 1
ATOM 856 O O . GLY A 1 107 ? -3.303 3.636 -0.792 1.00 86.50 107 GLY A O 1
ATOM 857 N N . PRO A 1 108 ? -4.675 4.036 -2.500 1.00 93.62 108 PRO A N 1
ATOM 858 C CA . PRO A 1 108 ? -4.919 2.619 -2.717 1.00 93.62 108 PRO A CA 1
ATOM 859 C C . PRO A 1 108 ? -3.813 2.025 -3.590 1.00 93.62 108 PRO A C 1
ATOM 861 O O . PRO A 1 108 ? -3.695 2.369 -4.770 1.00 93.62 108 PRO A O 1
ATOM 864 N N . LEU A 1 109 ? -3.036 1.110 -3.013 1.00 97.62 109 LEU A N 1
ATOM 865 C CA . LEU A 1 109 ? -2.043 0.306 -3.727 1.00 97.62 109 LEU A CA 1
ATOM 866 C C . LEU A 1 109 ? -2.319 -1.172 -3.475 1.00 97.62 109 LEU A C 1
ATOM 868 O O . LEU A 1 109 ? -2.514 -1.575 -2.336 1.00 97.62 109 LEU A O 1
ATOM 872 N N . TYR A 1 110 ? -2.296 -1.986 -4.518 1.00 97.94 110 TYR A N 1
ATOM 873 C CA . TYR A 1 110 ? -2.432 -3.436 -4.447 1.00 97.94 110 TYR A CA 1
ATOM 874 C C . TYR A 1 110 ? -1.124 -4.092 -4.875 1.00 97.94 110 TYR A C 1
ATOM 876 O O . TYR A 1 110 ? -0.551 -3.730 -5.902 1.00 97.94 110 TYR A O 1
ATOM 884 N N . PHE A 1 111 ? -0.706 -5.106 -4.128 1.00 98.25 111 PHE A N 1
ATOM 885 C CA . PHE A 1 111 ? 0.437 -5.952 -4.442 1.00 98.25 111 PHE A CA 1
ATOM 886 C C . PHE A 1 111 ? -0.015 -7.411 -4.437 1.00 98.25 111 PHE A C 1
ATOM 888 O O . PHE A 1 111 ? -0.425 -7.938 -3.397 1.00 98.25 111 PHE A O 1
ATOM 895 N N . GLY A 1 112 ? 0.066 -8.061 -5.599 1.00 97.25 112 GLY A N 1
ATOM 896 C CA . GLY A 1 112 ? -0.145 -9.501 -5.740 1.00 97.25 112 GLY A CA 1
ATOM 897 C C . GLY A 1 112 ? 0.952 -10.300 -5.032 1.00 97.25 112 GLY A C 1
ATOM 898 O O . GLY A 1 112 ? 1.879 -9.731 -4.468 1.00 97.25 112 GLY A O 1
ATOM 899 N N . LYS A 1 113 ? 0.875 -11.634 -5.049 1.00 96.31 113 LYS A N 1
ATOM 900 C CA . LYS A 1 113 ? 1.869 -12.517 -4.396 1.00 96.31 113 LYS A CA 1
ATOM 901 C C . LYS A 1 113 ? 2.910 -13.113 -5.354 1.00 96.31 113 LYS A C 1
ATOM 903 O O . LYS A 1 113 ? 3.542 -14.107 -5.020 1.00 96.31 113 LYS A O 1
ATOM 908 N N . SER A 1 114 ? 3.091 -12.522 -6.531 1.00 96.56 114 SER A N 1
ATOM 909 C CA . SER A 1 114 ? 4.098 -12.960 -7.502 1.00 96.56 114 SER A CA 1
ATOM 910 C C . SER A 1 114 ? 5.508 -12.487 -7.135 1.00 96.56 114 SER A C 1
ATOM 912 O O . SER A 1 114 ? 5.690 -11.551 -6.352 1.00 96.56 114 SER A O 1
ATOM 914 N N . GLU A 1 115 ? 6.516 -13.102 -7.753 1.00 96.75 115 GLU A N 1
ATOM 915 C CA . GLU A 1 115 ? 7.914 -12.668 -7.641 1.00 96.75 115 GLU A CA 1
ATOM 916 C C . GLU A 1 115 ? 8.106 -11.229 -8.134 1.00 96.75 115 GLU A C 1
ATOM 918 O O . GLU A 1 115 ? 8.817 -10.452 -7.503 1.00 96.75 115 GLU A O 1
ATOM 923 N N . ALA A 1 116 ? 7.406 -10.836 -9.203 1.00 97.56 116 ALA A N 1
ATOM 924 C CA . ALA A 1 116 ? 7.442 -9.476 -9.731 1.00 97.56 116 ALA A CA 1
ATOM 925 C C . ALA A 1 116 ? 6.907 -8.436 -8.732 1.00 97.56 116 ALA A C 1
ATOM 927 O O . ALA A 1 116 ? 7.489 -7.360 -8.583 1.00 97.56 116 ALA A O 1
ATOM 928 N N . ALA A 1 117 ? 5.834 -8.763 -8.002 1.00 97.94 117 ALA A N 1
ATOM 929 C CA . ALA A 1 117 ? 5.322 -7.910 -6.932 1.00 97.94 117 ALA A CA 1
ATOM 930 C C . ALA A 1 117 ? 6.333 -7.779 -5.779 1.00 97.94 117 ALA A C 1
ATOM 932 O O . ALA A 1 117 ? 6.542 -6.681 -5.261 1.00 97.94 117 ALA A O 1
ATOM 933 N N . GLY A 1 118 ? 7.005 -8.880 -5.419 1.00 98.19 118 GLY A N 1
ATOM 934 C CA . GLY A 1 118 ? 8.099 -8.876 -4.444 1.00 98.19 118 GLY A CA 1
ATOM 935 C C . GLY A 1 118 ? 9.274 -7.999 -4.889 1.00 98.19 118 GLY A C 1
ATOM 936 O O . GLY A 1 118 ? 9.725 -7.143 -4.131 1.00 98.19 118 GLY A O 1
ATOM 937 N N . ALA A 1 119 ? 9.700 -8.125 -6.148 1.00 98.00 119 ALA A N 1
ATOM 938 C CA . ALA A 1 119 ? 10.765 -7.311 -6.729 1.00 98.00 119 ALA A CA 1
ATOM 939 C C . ALA A 1 119 ? 10.413 -5.813 -6.752 1.00 98.00 119 ALA A C 1
ATOM 941 O O . ALA A 1 119 ? 11.278 -4.973 -6.486 1.00 98.00 119 ALA A O 1
ATOM 942 N N . LEU A 1 120 ? 9.146 -5.471 -7.016 1.00 98.31 120 LEU A N 1
ATOM 943 C CA . LEU A 1 120 ? 8.649 -4.096 -6.929 1.00 98.31 120 LEU A CA 1
ATOM 944 C C . LEU A 1 120 ? 8.716 -3.556 -5.501 1.00 98.31 120 LEU A C 1
ATOM 946 O O . LEU A 1 120 ? 9.176 -2.433 -5.306 1.00 98.31 120 LEU A O 1
ATOM 950 N N . LEU A 1 121 ? 8.301 -4.342 -4.507 1.00 98.25 121 LEU A N 1
ATOM 951 C CA . LEU A 1 121 ? 8.393 -3.954 -3.097 1.00 98.25 121 LEU A CA 1
ATOM 952 C C . LEU A 1 121 ? 9.848 -3.757 -2.658 1.00 98.25 121 LEU A C 1
ATOM 954 O O . LEU A 1 121 ? 10.155 -2.769 -1.993 1.00 98.25 121 LEU A O 1
ATOM 958 N N . ASP A 1 122 ? 10.752 -4.646 -3.067 1.00 97.94 122 ASP A N 1
ATOM 959 C CA . ASP A 1 122 ? 12.183 -4.515 -2.788 1.00 97.94 122 ASP A CA 1
ATOM 960 C C . ASP A 1 122 ? 12.768 -3.242 -3.420 1.00 97.94 122 ASP A C 1
ATOM 962 O O . ASP A 1 122 ? 13.523 -2.514 -2.771 1.00 97.94 122 ASP A O 1
ATOM 966 N N . ALA A 1 123 ? 12.411 -2.946 -4.673 1.00 97.06 123 ALA A N 1
ATOM 967 C CA . ALA A 1 123 ? 12.835 -1.727 -5.359 1.00 97.06 123 ALA A CA 1
ATOM 968 C C . ALA A 1 123 ? 12.255 -0.466 -4.709 1.00 97.06 123 ALA A C 1
ATOM 970 O O . ALA A 1 123 ? 12.979 0.509 -4.516 1.00 97.06 123 ALA A O 1
ATOM 971 N N . TRP A 1 124 ? 10.983 -0.500 -4.310 1.00 97.12 124 TRP A N 1
ATOM 972 C CA . TRP A 1 124 ? 10.346 0.611 -3.614 1.00 97.12 124 TRP A CA 1
ATOM 973 C C . TRP A 1 124 ? 11.016 0.890 -2.266 1.00 97.12 124 TRP A C 1
ATOM 975 O O . TRP A 1 124 ? 11.291 2.049 -1.965 1.00 97.12 124 TRP A O 1
ATOM 985 N N . VAL A 1 125 ? 11.346 -0.143 -1.482 1.00 96.94 125 VAL A N 1
ATOM 986 C CA . VAL A 1 125 ? 12.075 0.018 -0.211 1.00 96.94 125 VAL A CA 1
ATOM 987 C C . VAL A 1 125 ? 13.455 0.629 -0.425 1.00 96.94 125 VAL A C 1
ATOM 989 O O . VAL A 1 125 ? 13.810 1.559 0.297 1.00 96.94 125 VAL A O 1
ATOM 992 N N . ARG A 1 126 ? 14.221 0.151 -1.415 1.00 96.00 126 ARG A N 1
ATOM 993 C CA . ARG A 1 126 ? 15.533 0.736 -1.744 1.00 96.00 126 ARG A CA 1
ATOM 994 C C . ARG A 1 126 ? 15.399 2.217 -2.093 1.00 96.00 126 ARG A C 1
ATOM 996 O O . ARG A 1 126 ? 15.989 3.054 -1.420 1.00 96.00 126 ARG A O 1
ATOM 1003 N N . ASN A 1 127 ? 14.526 2.544 -3.045 1.00 95.25 127 ASN A N 1
ATOM 1004 C CA . ASN A 1 127 ? 14.310 3.926 -3.469 1.00 95.25 127 ASN A CA 1
ATOM 1005 C C . ASN A 1 127 ? 13.814 4.817 -2.319 1.00 95.25 127 ASN A C 1
ATOM 1007 O O . ASN A 1 127 ? 14.235 5.960 -2.206 1.00 95.25 127 ASN A O 1
ATOM 1011 N N . ALA A 1 128 ? 12.932 4.313 -1.449 1.00 93.56 128 ALA A N 1
ATOM 1012 C CA . ALA A 1 128 ? 12.410 5.083 -0.319 1.00 93.56 128 ALA A CA 1
ATOM 1013 C C . ALA A 1 128 ? 13.495 5.454 0.706 1.00 93.56 128 ALA A C 1
ATOM 1015 O O . ALA A 1 128 ? 13.374 6.492 1.352 1.00 93.56 128 ALA A O 1
ATOM 1016 N N . ARG A 1 129 ? 14.542 4.632 0.846 1.00 91.19 129 ARG A N 1
ATOM 1017 C CA . ARG A 1 129 ? 15.712 4.934 1.684 1.00 91.19 129 ARG A CA 1
ATOM 1018 C C . ARG A 1 129 ? 16.696 5.868 0.987 1.00 91.19 129 ARG A C 1
ATOM 1020 O O . ARG A 1 129 ? 17.264 6.739 1.633 1.00 91.19 129 ARG A O 1
ATOM 1027 N N . ASP A 1 130 ? 16.879 5.701 -0.318 1.00 89.62 130 ASP A N 1
ATOM 1028 C CA . ASP A 1 130 ? 17.839 6.496 -1.089 1.00 89.62 130 ASP A CA 1
ATOM 1029 C C . ASP A 1 130 ? 17.328 7.918 -1.374 1.00 89.62 130 ASP A C 1
ATOM 1031 O O . ASP A 1 130 ? 18.118 8.829 -1.604 1.00 89.62 130 ASP A O 1
ATOM 1035 N N . TYR A 1 131 ? 16.005 8.118 -1.405 1.00 88.31 131 TYR A N 1
ATOM 1036 C CA . TYR A 1 131 ? 15.370 9.383 -1.807 1.00 88.31 131 TYR A CA 1
ATOM 1037 C C . TYR A 1 131 ? 14.944 10.241 -0.613 1.00 88.31 131 TYR A C 1
ATOM 1039 O O . TYR A 1 131 ? 14.078 11.106 -0.765 1.00 88.31 131 TYR A O 1
ATOM 1047 N N . LEU A 1 132 ? 15.531 10.020 0.568 1.00 75.75 132 LEU A N 1
ATOM 1048 C CA . LEU A 1 132 ? 15.342 10.922 1.703 1.00 75.75 132 LEU A CA 1
ATOM 1049 C C . LEU A 1 132 ? 15.680 12.353 1.243 1.00 75.75 132 LEU A C 1
ATOM 1051 O O . LEU A 1 132 ? 16.736 12.593 0.665 1.00 75.75 132 LEU A O 1
ATOM 1055 N N . ASP A 1 133 ? 14.725 13.268 1.414 1.00 74.62 133 ASP A N 1
ATOM 1056 C CA . ASP A 1 133 ? 14.804 14.681 1.008 1.00 74.62 133 ASP A CA 1
ATOM 1057 C C . ASP A 1 133 ? 14.826 14.969 -0.510 1.00 74.62 133 ASP A C 1
ATOM 1059 O O . ASP A 1 133 ? 15.145 16.078 -0.944 1.00 74.62 133 ASP A O 1
ATOM 1063 N N . SER A 1 134 ? 14.421 14.004 -1.344 1.00 80.00 134 SER A N 1
ATOM 1064 C CA . SER A 1 134 ? 14.236 14.199 -2.788 1.00 80.00 134 SER A CA 1
ATOM 1065 C C . SER A 1 134 ? 12.785 14.528 -3.164 1.00 80.00 134 SER A C 1
ATOM 1067 O O . SER A 1 134 ? 11.839 14.071 -2.530 1.00 80.00 134 SER A O 1
ATOM 1069 N N . SER A 1 135 ? 12.587 15.253 -4.271 1.00 81.94 135 SER A N 1
ATOM 1070 C CA . SER A 1 135 ? 11.270 15.421 -4.913 1.00 81.94 135 SER A CA 1
ATOM 1071 C C . SER A 1 135 ? 10.838 14.213 -5.759 1.00 81.94 135 SER A C 1
ATOM 1073 O O . SER A 1 135 ? 9.760 14.230 -6.357 1.00 81.94 135 SER A O 1
ATOM 1075 N N . ARG A 1 136 ? 11.680 13.177 -5.848 1.00 87.12 136 ARG A N 1
ATOM 1076 C CA . ARG A 1 136 ? 11.417 11.961 -6.623 1.00 87.12 136 ARG A CA 1
ATOM 1077 C C . ARG A 1 136 ? 10.365 11.086 -5.952 1.00 87.12 136 ARG A C 1
ATOM 1079 O O . ARG A 1 136 ? 10.335 10.953 -4.732 1.00 87.12 136 ARG A O 1
ATOM 1086 N N . ASP A 1 137 ? 9.545 10.425 -6.765 1.00 90.69 137 ASP A N 1
ATOM 1087 C CA . ASP A 1 137 ? 8.591 9.425 -6.287 1.00 90.69 137 ASP A CA 1
ATOM 1088 C C . ASP A 1 137 ? 9.247 8.029 -6.322 1.00 90.69 137 ASP A C 1
ATOM 1090 O O . ASP A 1 137 ? 9.435 7.458 -7.403 1.00 90.69 137 ASP A O 1
ATOM 1094 N N . PRO A 1 138 ? 9.598 7.449 -5.157 1.00 94.06 138 PRO A N 1
ATOM 1095 C CA . PRO A 1 138 ? 10.325 6.186 -5.104 1.00 94.06 138 PRO A CA 1
ATOM 1096 C C . PRO A 1 138 ? 9.519 5.002 -5.650 1.00 94.06 138 PRO A C 1
ATOM 1098 O O . PRO A 1 138 ? 10.119 4.051 -6.160 1.00 94.06 138 PRO A O 1
ATOM 1101 N N . LEU A 1 139 ? 8.183 5.041 -5.558 1.00 95.12 139 LEU A N 1
ATOM 1102 C CA . LEU A 1 139 ? 7.321 3.981 -6.084 1.00 95.12 139 LEU A CA 1
ATOM 1103 C C . LEU A 1 139 ? 7.192 4.094 -7.600 1.00 95.12 139 LEU A C 1
ATOM 1105 O O . LEU A 1 139 ? 7.277 3.078 -8.289 1.00 95.12 139 LEU A O 1
ATOM 1109 N N . LEU A 1 140 ? 7.010 5.310 -8.121 1.00 94.44 140 LEU A N 1
ATOM 1110 C CA . LEU A 1 140 ? 6.937 5.541 -9.563 1.00 94.44 140 LEU A CA 1
ATOM 1111 C C . LEU A 1 140 ? 8.226 5.103 -10.261 1.00 94.44 140 LEU A C 1
ATOM 1113 O O . LEU A 1 140 ? 8.160 4.416 -11.278 1.0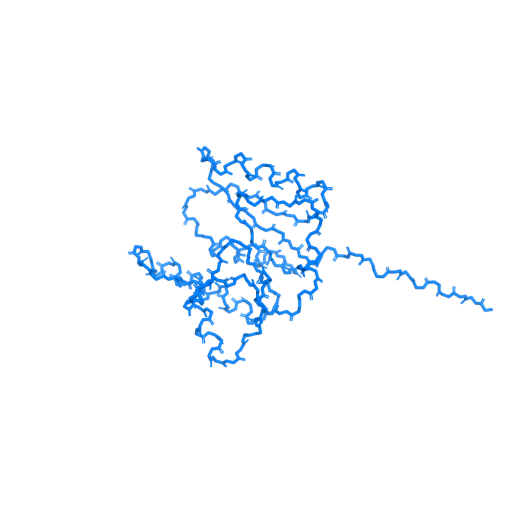0 94.44 140 LEU A O 1
ATOM 1117 N N . ASP A 1 141 ? 9.386 5.432 -9.696 1.00 94.19 141 ASP A N 1
ATOM 1118 C CA . ASP A 1 141 ? 10.678 5.054 -10.271 1.00 94.19 141 ASP A CA 1
ATOM 1119 C C . ASP A 1 141 ? 10.907 3.535 -10.225 1.00 94.19 141 ASP A C 1
ATOM 1121 O O . ASP A 1 141 ? 11.367 2.945 -11.207 1.00 94.19 141 ASP A O 1
ATOM 1125 N N . ALA A 1 142 ? 10.519 2.875 -9.127 1.00 95.31 142 ALA A N 1
ATOM 1126 C CA . ALA A 1 142 ? 10.565 1.416 -9.018 1.00 95.31 142 ALA A CA 1
ATOM 1127 C C . ALA A 1 142 ? 9.639 0.743 -10.046 1.00 95.31 142 ALA A C 1
ATOM 1129 O O . ALA A 1 142 ? 10.038 -0.200 -10.735 1.00 95.31 142 ALA A O 1
ATOM 1130 N N . TRP A 1 143 ? 8.414 1.257 -10.178 1.00 96.06 143 TRP A N 1
ATOM 1131 C CA . TRP A 1 143 ? 7.427 0.771 -11.136 1.00 96.06 143 TRP A CA 1
ATOM 1132 C C . TRP A 1 143 ? 7.895 0.964 -12.581 1.00 96.06 143 TRP A C 1
ATOM 1134 O O . TRP A 1 143 ? 7.806 0.026 -13.376 1.00 96.06 143 TRP A O 1
ATOM 1144 N N . ASN A 1 144 ? 8.433 2.141 -12.914 1.00 94.62 144 ASN A N 1
ATOM 1145 C CA . ASN A 1 144 ? 8.977 2.442 -14.235 1.00 94.62 144 ASN A CA 1
ATOM 1146 C C . ASN A 1 144 ? 10.077 1.444 -14.598 1.00 94.62 144 ASN A C 1
ATOM 1148 O O . ASN A 1 144 ? 9.993 0.818 -15.652 1.00 94.62 144 ASN A O 1
ATOM 1152 N N . LEU A 1 145 ? 11.064 1.242 -13.722 1.00 93.81 145 LEU A N 1
ATOM 1153 C CA . LEU A 1 145 ? 12.179 0.328 -13.975 1.00 93.81 145 LEU A CA 1
ATOM 1154 C C . LEU A 1 145 ? 11.698 -1.090 -14.323 1.00 93.81 145 LEU A C 1
ATOM 1156 O O . LEU A 1 145 ? 12.089 -1.646 -15.349 1.00 93.81 145 LEU A O 1
ATOM 1160 N N . LEU A 1 146 ? 10.822 -1.660 -13.494 1.00 94.62 146 LEU A N 1
ATOM 1161 C CA . LEU A 1 146 ? 10.353 -3.042 -13.652 1.00 94.62 146 LEU A CA 1
ATOM 1162 C C . LEU A 1 146 ? 9.369 -3.212 -14.812 1.00 94.62 146 LEU A C 1
ATOM 1164 O O . LEU A 1 146 ? 9.371 -4.246 -15.480 1.00 94.62 146 LEU A O 1
ATOM 1168 N N . SER A 1 147 ? 8.556 -2.192 -15.089 1.00 92.69 147 SER A N 1
ATOM 1169 C CA . SER A 1 147 ? 7.636 -2.215 -16.230 1.00 92.69 147 SER A CA 1
ATOM 1170 C C . SER A 1 147 ? 8.388 -2.184 -17.560 1.00 92.69 147 SER A C 1
ATOM 1172 O O . SER A 1 147 ? 8.017 -2.908 -18.480 1.00 92.69 147 SER A O 1
ATOM 1174 N N . HIS A 1 148 ? 9.481 -1.417 -17.659 1.00 90.69 148 HIS A N 1
ATOM 1175 C CA . HIS A 1 148 ? 10.317 -1.379 -18.868 1.00 90.69 148 HIS A CA 1
ATOM 1176 C C . HIS A 1 148 ? 11.066 -2.693 -19.119 1.00 90.69 148 HIS A C 1
ATOM 1178 O O . HIS A 1 148 ? 11.361 -3.019 -20.265 1.00 90.69 148 HIS A O 1
ATOM 1184 N N . GLN A 1 149 ? 11.345 -3.469 -18.069 1.00 89.50 149 GLN A N 1
ATOM 1185 C CA . GLN A 1 149 ? 11.943 -4.802 -18.189 1.00 89.50 149 GLN A CA 1
ATOM 1186 C C . GLN A 1 149 ? 10.934 -5.879 -18.633 1.00 89.50 149 GLN A C 1
ATOM 1188 O O . GLN A 1 149 ? 11.331 -7.014 -18.879 1.00 89.50 149 GLN A O 1
ATOM 1193 N N . GLY A 1 150 ? 9.642 -5.542 -18.749 1.00 82.88 150 GLY A N 1
ATOM 1194 C CA . GLY A 1 150 ? 8.580 -6.467 -19.161 1.00 82.88 150 GLY A CA 1
ATOM 1195 C C . GLY A 1 150 ? 8.122 -7.437 -18.067 1.00 82.88 150 GLY A C 1
ATOM 1196 O O . GLY A 1 150 ? 7.295 -8.306 -18.328 1.00 82.88 150 GLY A O 1
ATOM 1197 N N . SER A 1 151 ? 8.626 -7.283 -16.841 1.00 84.25 151 SER A N 1
ATOM 1198 C CA . SER A 1 151 ? 8.433 -8.255 -15.759 1.00 84.25 151 SER A CA 1
ATOM 1199 C C . SER A 1 151 ? 7.199 -7.997 -14.891 1.00 84.25 151 SER A C 1
ATOM 1201 O O . SER A 1 151 ? 6.923 -8.800 -14.008 1.00 84.25 151 SER A O 1
ATOM 1203 N N . LEU A 1 152 ? 6.475 -6.886 -15.087 1.00 95.12 152 LEU A N 1
ATOM 1204 C CA . LEU A 1 152 ? 5.433 -6.430 -14.159 1.00 95.12 152 LEU A CA 1
ATOM 1205 C C . LEU A 1 152 ? 4.058 -6.262 -14.828 1.00 95.12 152 LEU A C 1
ATOM 1207 O O . LEU A 1 152 ? 3.818 -5.300 -15.564 1.00 95.12 152 LEU A O 1
ATOM 1211 N N . ARG A 1 153 ? 3.104 -7.139 -14.499 1.00 96.06 153 ARG A N 1
ATOM 1212 C CA . ARG A 1 153 ? 1.692 -6.999 -14.888 1.00 96.06 153 ARG A CA 1
ATOM 1213 C C . ARG A 1 153 ? 1.009 -5.995 -13.966 1.00 96.06 153 ARG A C 1
ATOM 12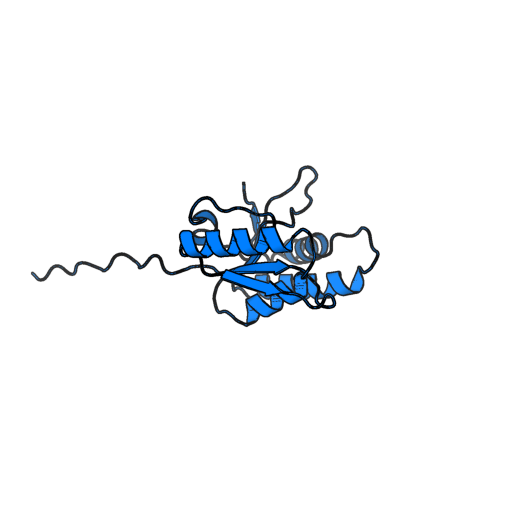15 O O . ARG A 1 153 ? 0.825 -6.252 -12.776 1.00 96.06 153 ARG A O 1
ATOM 1222 N N . SER A 1 154 ? 0.621 -4.854 -14.527 1.00 95.81 154 SER A N 1
ATOM 1223 C CA . SER A 1 154 ? -0.020 -3.766 -13.784 1.00 95.81 154 SER A CA 1
ATOM 1224 C C . SER A 1 154 ? -1.499 -3.626 -14.137 1.00 95.81 154 SER A C 1
ATOM 1226 O O . SER A 1 154 ? -1.868 -3.705 -15.307 1.00 95.81 154 SER A O 1
ATOM 1228 N N . PHE A 1 155 ? -2.332 -3.357 -13.135 1.00 95.31 155 PHE A N 1
ATOM 1229 C CA . PHE A 1 155 ? -3.738 -2.992 -13.301 1.00 95.31 155 PHE A CA 1
ATOM 1230 C C . PHE A 1 155 ? -3.971 -1.556 -12.820 1.00 95.31 155 PHE A C 1
ATOM 1232 O O . PHE A 1 155 ? -3.530 -1.174 -11.739 1.00 95.31 155 PHE A O 1
ATOM 1239 N N . TRP A 1 156 ? -4.684 -0.747 -13.599 1.00 94.81 156 TRP A N 1
ATOM 1240 C CA . TRP A 1 156 ? -5.023 0.616 -13.192 1.00 94.81 156 TRP A CA 1
ATOM 1241 C C . TRP A 1 156 ? -6.439 0.647 -12.634 1.00 94.81 156 TRP A C 1
ATOM 1243 O O . TRP A 1 156 ? -7.395 0.291 -13.319 1.00 94.81 156 TRP A O 1
ATOM 1253 N N . LEU A 1 157 ? -6.545 1.033 -11.366 1.00 91.94 157 LEU A N 1
ATOM 1254 C CA . LEU A 1 157 ? -7.817 1.232 -10.685 1.00 91.94 157 LEU A CA 1
ATOM 1255 C C . LEU A 1 157 ? -8.562 2.423 -11.318 1.00 91.94 157 LEU A C 1
ATOM 1257 O O . LEU A 1 157 ? -7.896 3.368 -11.755 1.00 91.94 157 LEU A O 1
ATOM 1261 N N . PRO A 1 158 ? -9.907 2.376 -11.352 1.00 85.38 158 PRO A N 1
ATOM 1262 C CA . PRO A 1 158 ? -10.728 3.478 -11.842 1.00 85.38 158 PRO A CA 1
ATOM 1263 C C . PRO A 1 158 ? -10.607 4.739 -10.974 1.00 85.38 158 PRO A C 1
ATOM 1265 O O . PRO A 1 158 ? -10.219 4.636 -9.781 1.00 85.38 158 PRO A O 1
#

Organism: NCBI:txid420324

Radius of gyration: 16.99 Å; chains: 1; bounding box: 46×56×38 Å